Protein AF-A0A2T6DWT0-F1 (afdb_monomer_lite)

pLDDT: mean 90.92, std 6.54, range [60.0, 96.75]

Radius of gyration: 16.99 Å; chains: 1; bounding box: 35×37×43 Å

Secondary structure (DSSP, 8-state):
--TT--HHHHHHHHHHHHHHHHTTSSTTTHHHHHHHHHHHHHHHTT-SHHHHHHHHTT--TTTTSSSTTTTT--HHHHHHHGGGS-HHHHHHHHHHHHHTT--HHHHHHHHHHHHH-

Structure (mmCIF, N/CA/C/O backbone):
data_AF-A0A2T6DWT0-F1
#
_entry.id   AF-A0A2T6DWT0-F1
#
loop_
_atom_site.group_PDB
_atom_site.id
_atom_site.type_symbol
_atom_site.label_atom_id
_atom_site.label_alt_id
_atom_site.label_comp_id
_atom_site.label_asym_id
_atom_site.label_entity_id
_atom_site.label_seq_id
_atom_site.pdbx_PDB_ins_code
_atom_site.Cartn_x
_atom_site.Cartn_y
_atom_site.Cartn_z
_atom_site.occupancy
_atom_site.B_iso_or_equiv
_atom_site.auth_seq_id
_atom_site.auth_comp_id
_atom_site.auth_asym_id
_atom_site.auth_atom_id
_atom_site.pdbx_PDB_model_num
ATOM 1 N N . MET A 1 1 ? 8.085 -13.331 -18.594 1.00 60.00 1 MET A N 1
ATOM 2 C CA . MET A 1 1 ? 6.686 -13.278 -18.100 1.00 60.00 1 MET A CA 1
ATOM 3 C C . MET A 1 1 ? 6.524 -14.141 -16.845 1.00 60.00 1 MET A C 1
ATOM 5 O O . MET A 1 1 ? 7.002 -15.274 -16.852 1.00 60.00 1 MET A O 1
ATOM 9 N N . PRO A 1 2 ? 5.904 -13.645 -15.758 1.00 66.31 2 PRO A N 1
ATOM 10 C CA . PRO A 1 2 ? 5.753 -14.415 -14.524 1.00 66.31 2 PRO A CA 1
ATOM 11 C C . PRO A 1 2 ? 4.755 -15.565 -14.708 1.00 66.31 2 PRO A C 1
ATOM 13 O O . PRO A 1 2 ? 3.603 -15.336 -15.071 1.00 66.31 2 PRO A O 1
ATOM 16 N N . ARG A 1 3 ? 5.173 -16.806 -14.438 1.00 66.31 3 ARG A N 1
ATOM 17 C CA . ARG A 1 3 ? 4.286 -17.980 -14.506 1.00 66.31 3 ARG A CA 1
ATOM 18 C C . ARG A 1 3 ? 3.138 -17.852 -13.488 1.00 66.31 3 ARG A C 1
ATOM 20 O O . ARG A 1 3 ? 3.347 -17.375 -12.365 1.00 66.31 3 ARG A O 1
ATOM 27 N N . ARG A 1 4 ? 1.935 -18.301 -13.880 1.00 67.94 4 ARG A N 1
ATOM 28 C CA . ARG A 1 4 ? 0.700 -18.286 -13.059 1.00 67.94 4 ARG A CA 1
ATOM 29 C C . ARG A 1 4 ? 0.305 -16.886 -12.553 1.00 67.94 4 ARG A C 1
ATOM 31 O O . ARG A 1 4 ? -0.229 -16.743 -11.452 1.00 67.94 4 ARG A O 1
ATOM 38 N N . ALA A 1 5 ? 0.636 -15.842 -13.311 1.00 73.50 5 ALA A N 1
ATOM 39 C CA . ALA A 1 5 ? 0.174 -14.489 -13.034 1.00 73.50 5 ALA A CA 1
ATOM 40 C C . ALA A 1 5 ? -1.336 -14.379 -13.308 1.00 73.50 5 ALA A C 1
ATOM 42 O O . ALA A 1 5 ? -1.871 -15.072 -14.166 1.00 73.50 5 ALA A O 1
ATOM 43 N N . SER A 1 6 ? -2.039 -13.520 -12.569 1.00 82.88 6 SER A N 1
ATOM 44 C CA . SER A 1 6 ? -3.418 -13.173 -12.928 1.00 82.88 6 SER A CA 1
ATOM 45 C C . SER A 1 6 ? -3.427 -12.307 -14.197 1.00 82.88 6 SER A C 1
ATOM 47 O O . SER A 1 6 ? -2.444 -11.594 -14.431 1.00 82.88 6 SER A O 1
ATOM 49 N N . PRO A 1 7 ? -4.536 -12.253 -14.963 1.00 88.44 7 PRO A N 1
ATOM 50 C CA . PRO A 1 7 ? -4.632 -11.405 -16.158 1.00 88.44 7 PRO A CA 1
ATOM 51 C C . PRO A 1 7 ? -4.236 -9.940 -15.907 1.00 88.44 7 PRO A C 1
ATOM 53 O O . PRO A 1 7 ? -3.621 -9.290 -16.750 1.00 88.44 7 PRO A O 1
ATOM 56 N N . LYS A 1 8 ? -4.520 -9.425 -14.703 1.00 88.62 8 LYS A N 1
ATOM 57 C CA . LYS A 1 8 ? -4.091 -8.096 -14.244 1.00 88.62 8 LYS A CA 1
ATOM 58 C C . LYS A 1 8 ? -2.563 -7.951 -14.222 1.00 88.62 8 LYS A C 1
ATOM 60 O O . LYS A 1 8 ? -2.035 -6.971 -14.736 1.00 88.62 8 LYS A O 1
ATOM 65 N N . ARG A 1 9 ? -1.854 -8.919 -13.635 1.00 91.56 9 ARG A N 1
ATOM 66 C CA . ARG A 1 9 ? -0.387 -8.898 -13.498 1.00 91.56 9 ARG A CA 1
ATOM 67 C C . ARG A 1 9 ? 0.328 -9.148 -14.823 1.00 91.56 9 ARG A C 1
ATOM 69 O O . ARG A 1 9 ? 1.429 -8.647 -15.022 1.00 91.56 9 ARG A O 1
ATOM 76 N N . GLU A 1 10 ? -0.303 -9.876 -15.738 1.00 90.06 10 GLU A N 1
ATOM 77 C CA . GLU A 1 10 ? 0.197 -10.040 -17.104 1.00 90.06 10 GLU A CA 1
ATOM 78 C C . GLU A 1 10 ? 0.160 -8.735 -17.902 1.00 90.06 10 GLU A C 1
ATOM 80 O O . GLU A 1 10 ? 1.144 -8.392 -18.558 1.00 90.06 10 GLU A O 1
ATOM 85 N N . ARG A 1 11 ? -0.951 -7.988 -17.825 1.00 92.38 11 ARG A N 1
ATOM 86 C CA . ARG A 1 11 ? -1.062 -6.660 -18.449 1.00 92.38 11 ARG A CA 1
ATOM 87 C C . ARG A 1 11 ? -0.021 -5.701 -17.883 1.00 92.38 11 ARG A C 1
ATOM 89 O O . ARG A 1 11 ? 0.726 -5.097 -18.639 1.00 92.38 11 ARG A O 1
ATOM 96 N N . GLU A 1 12 ? 0.094 -5.661 -16.562 1.00 91.88 12 GLU A N 1
ATOM 97 C CA . GLU A 1 12 ? 1.063 -4.822 -15.858 1.00 91.88 12 GLU A CA 1
ATOM 98 C C . GLU A 1 12 ? 2.516 -5.138 -16.250 1.00 91.88 12 GLU A C 1
ATOM 100 O O . GLU A 1 12 ? 3.316 -4.229 -16.457 1.00 91.88 12 GLU A O 1
ATOM 105 N N . TYR A 1 13 ? 2.862 -6.422 -16.395 1.00 94.19 13 TYR A N 1
ATOM 106 C CA . TYR A 1 13 ? 4.174 -6.835 -16.896 1.00 94.19 13 TYR A CA 1
ATOM 107 C C . TYR A 1 13 ? 4.443 -6.258 -18.293 1.00 94.19 13 TYR A C 1
ATOM 109 O O . TYR A 1 13 ? 5.495 -5.662 -18.513 1.00 94.19 13 TYR A O 1
ATOM 117 N N . LYS A 1 14 ? 3.483 -6.393 -19.219 1.00 94.69 14 LYS A N 1
ATOM 118 C CA . LYS A 1 14 ? 3.610 -5.879 -20.592 1.00 94.69 14 LYS A CA 1
ATOM 119 C C . LYS A 1 14 ? 3.755 -4.356 -20.619 1.00 94.69 14 LYS A C 1
ATOM 121 O O . LYS A 1 14 ? 4.603 -3.846 -21.347 1.00 94.69 14 LYS A O 1
ATOM 126 N N . GLU A 1 15 ? 2.974 -3.644 -19.808 1.00 95.94 15 GLU A N 1
ATOM 127 C CA . GLU A 1 15 ? 3.056 -2.184 -19.676 1.00 95.94 15 GLU A CA 1
ATOM 128 C C . GLU A 1 15 ? 4.423 -1.734 -19.148 1.00 95.94 15 GLU A C 1
ATOM 130 O O . GLU A 1 15 ? 5.031 -0.827 -19.716 1.00 95.94 15 GLU A O 1
ATOM 135 N N . LEU A 1 16 ? 4.938 -2.386 -18.099 1.00 94.75 16 LEU A N 1
ATOM 136 C CA . LEU A 1 16 ? 6.253 -2.071 -17.534 1.00 94.75 16 LEU A CA 1
ATOM 137 C C . LEU A 1 16 ? 7.377 -2.347 -18.532 1.00 94.75 16 LEU A C 1
ATOM 139 O O . LEU A 1 16 ? 8.207 -1.467 -18.751 1.00 94.75 16 LEU A O 1
ATOM 143 N N . THR A 1 17 ? 7.381 -3.519 -19.173 1.00 93.75 17 THR A N 1
ATOM 144 C CA . THR A 1 17 ? 8.363 -3.845 -20.215 1.00 93.75 17 THR A CA 1
ATOM 145 C C . THR A 1 17 ? 8.323 -2.811 -21.342 1.00 93.75 17 THR A C 1
ATOM 147 O O . THR A 1 17 ? 9.366 -2.275 -21.713 1.00 93.75 17 THR A O 1
ATOM 150 N N . GLY A 1 18 ? 7.138 -2.507 -21.887 1.00 95.44 18 GLY A N 1
ATOM 151 C CA . GLY A 1 18 ? 6.989 -1.551 -22.989 1.00 95.44 18 GLY A CA 1
ATOM 152 C C . GLY A 1 18 ? 7.466 -0.150 -22.610 1.00 95.44 18 GLY A C 1
ATOM 153 O O . GLY A 1 18 ? 8.198 0.488 -23.367 1.00 95.44 18 GLY A O 1
ATOM 154 N N . ARG A 1 19 ? 7.129 0.299 -21.396 1.00 96.31 19 ARG A N 1
ATOM 155 C CA . ARG A 1 19 ? 7.595 1.575 -20.854 1.00 96.31 19 ARG A CA 1
ATOM 156 C C . ARG A 1 19 ? 9.113 1.611 -20.691 1.00 96.31 19 ARG A C 1
ATOM 158 O O . ARG A 1 19 ? 9.732 2.578 -21.116 1.00 96.31 19 ARG A O 1
ATOM 165 N N . PHE A 1 20 ? 9.720 0.584 -20.101 1.00 96.75 20 PHE A N 1
ATOM 166 C CA . PHE A 1 20 ? 11.168 0.551 -19.878 1.00 96.75 20 PHE A CA 1
ATOM 167 C C . PHE A 1 20 ? 11.964 0.497 -21.179 1.00 96.75 20 PHE A C 1
ATOM 169 O O . PHE A 1 20 ? 13.006 1.145 -21.250 1.00 96.75 20 PHE A O 1
ATOM 176 N N . LYS A 1 21 ? 11.447 -0.200 -22.202 1.00 94.75 21 LYS A N 1
ATOM 177 C CA . LYS A 1 21 ? 12.025 -0.206 -23.553 1.00 94.75 21 LYS A CA 1
ATOM 178 C C . LYS A 1 21 ? 11.958 1.185 -24.181 1.00 94.75 21 LYS A C 1
ATOM 180 O O . LYS A 1 21 ? 12.967 1.674 -24.667 1.00 94.75 21 LYS A O 1
ATOM 185 N N . LYS A 1 22 ? 10.802 1.857 -24.097 1.00 96.50 22 LYS A N 1
ATOM 186 C CA . LYS A 1 22 ? 10.629 3.228 -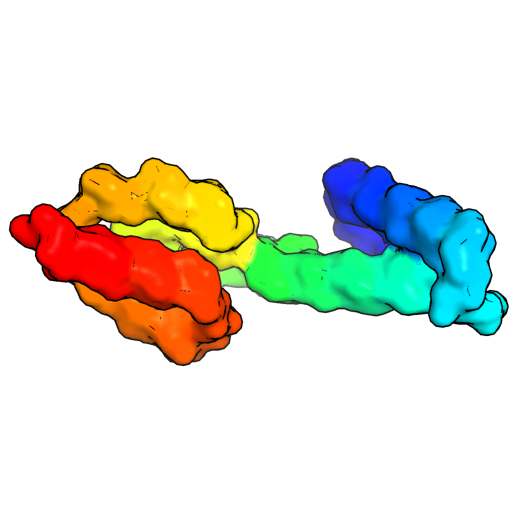24.608 1.00 96.50 22 LYS A CA 1
ATOM 187 C C . LYS A 1 22 ? 11.529 4.245 -23.895 1.00 96.50 22 LYS A C 1
ATOM 189 O O . LYS A 1 22 ? 12.066 5.137 -24.534 1.00 96.50 22 LYS A O 1
ATOM 194 N N . GLU A 1 23 ? 11.662 4.130 -22.576 1.00 95.62 23 GLU A N 1
ATOM 195 C CA . GLU A 1 23 ? 12.470 5.040 -21.752 1.00 95.62 23 GLU A CA 1
ATOM 196 C C . GLU A 1 23 ? 13.971 4.681 -21.745 1.00 95.62 23 GLU A C 1
ATOM 198 O O . GLU A 1 23 ? 14.742 5.399 -21.115 1.00 95.62 23 GLU A O 1
ATOM 203 N N . HIS A 1 24 ? 14.395 3.569 -22.369 1.00 93.75 24 HIS A N 1
ATOM 204 C CA . HIS A 1 24 ? 15.757 3.010 -22.262 1.00 93.75 24 HIS A CA 1
ATOM 205 C C . HIS A 1 24 ? 16.288 2.947 -20.816 1.00 93.75 24 HIS A C 1
ATOM 207 O O . HIS A 1 24 ? 17.476 3.104 -20.544 1.00 93.75 24 HIS A O 1
ATOM 213 N N . ARG A 1 25 ? 15.391 2.710 -19.854 1.00 90.81 25 ARG A N 1
ATOM 214 C CA . ARG A 1 25 ? 15.694 2.847 -18.422 1.00 90.81 25 ARG A CA 1
ATOM 215 C C . ARG A 1 25 ? 16.527 1.689 -17.870 1.00 90.81 25 ARG A C 1
ATOM 217 O O . ARG A 1 25 ? 17.248 1.860 -16.890 1.00 90.81 25 ARG A O 1
ATOM 224 N N . TYR A 1 26 ? 16.399 0.509 -18.478 1.00 92.75 26 TYR A N 1
ATOM 225 C CA . TYR A 1 26 ? 17.050 -0.731 -18.050 1.00 92.75 26 TYR A CA 1
ATOM 226 C C . TYR A 1 26 ? 17.542 -1.537 -19.261 1.00 92.75 26 TYR A C 1
ATOM 228 O O . TYR A 1 26 ? 17.050 -2.647 -19.462 1.00 92.75 26 TYR A O 1
ATOM 236 N N . PRO A 1 27 ? 18.482 -1.002 -20.060 1.00 92.94 27 PRO A N 1
ATOM 237 C CA . PRO A 1 27 ? 18.886 -1.598 -21.331 1.00 92.94 27 PRO A CA 1
ATOM 238 C C . PRO A 1 27 ? 19.296 -3.066 -21.163 1.00 92.94 27 PRO A C 1
ATOM 240 O O . PRO A 1 27 ? 20.178 -3.386 -20.363 1.00 92.94 27 PRO A O 1
ATOM 243 N N . GLY A 1 28 ? 18.611 -3.958 -21.882 1.00 93.19 28 GLY A N 1
ATOM 244 C CA . GLY A 1 28 ? 18.862 -5.404 -21.876 1.00 93.19 28 GLY A CA 1
ATOM 245 C C . GLY A 1 28 ? 18.324 -6.157 -20.652 1.00 93.19 28 GLY A C 1
ATOM 246 O O . GLY A 1 28 ? 18.486 -7.372 -20.565 1.00 93.19 28 GLY A O 1
ATOM 247 N N . ARG A 1 29 ? 17.683 -5.465 -19.700 1.00 95.25 29 ARG A N 1
ATOM 248 C CA . ARG A 1 29 ? 17.102 -6.044 -18.471 1.00 95.25 29 ARG A CA 1
ATOM 249 C C . ARG A 1 29 ? 15.653 -5.628 -18.230 1.00 95.25 29 ARG A C 1
ATOM 251 O O . ARG A 1 29 ? 15.107 -5.892 -17.161 1.00 95.25 29 ARG A O 1
ATOM 258 N N . GLU A 1 30 ? 14.999 -4.995 -19.195 1.00 94.44 30 GLU A N 1
ATOM 259 C CA . GLU A 1 30 ? 13.646 -4.452 -19.051 1.00 94.44 30 GLU A CA 1
ATOM 260 C C . GLU A 1 30 ? 12.648 -5.528 -18.620 1.00 94.44 30 GLU A C 1
ATOM 262 O O . GLU A 1 30 ? 11.867 -5.329 -17.689 1.00 94.44 30 GLU A O 1
ATOM 267 N N . ASP A 1 31 ? 12.720 -6.690 -19.267 1.00 92.62 31 ASP A N 1
ATOM 268 C CA . ASP A 1 31 ? 11.849 -7.831 -19.008 1.00 92.62 31 ASP A CA 1
ATOM 269 C C . ASP A 1 31 ? 12.108 -8.470 -17.632 1.00 92.62 31 ASP A C 1
ATOM 271 O O . ASP A 1 31 ? 11.167 -8.820 -16.914 1.00 92.62 31 ASP A O 1
ATOM 275 N N . GLU A 1 32 ? 13.371 -8.573 -17.215 1.00 94.38 32 GLU A N 1
ATOM 276 C CA . GLU A 1 32 ? 13.737 -9.082 -15.889 1.00 94.38 32 GLU A CA 1
ATOM 277 C C . GLU A 1 32 ? 13.231 -8.146 -14.785 1.00 94.38 32 GLU A C 1
ATOM 279 O O . GLU A 1 32 ? 12.571 -8.579 -13.834 1.00 94.38 32 GLU A O 1
ATOM 284 N N . VAL A 1 33 ? 13.488 -6.845 -14.934 1.00 95.12 33 VAL A N 1
ATOM 285 C CA . VAL A 1 33 ? 13.093 -5.827 -13.958 1.00 95.12 33 VAL A CA 1
ATOM 286 C C . VAL A 1 33 ? 11.570 -5.743 -13.864 1.00 95.12 33 VAL A C 1
ATOM 288 O O . VAL A 1 33 ? 11.027 -5.731 -12.755 1.00 95.12 33 VAL A O 1
ATOM 291 N N . ALA A 1 34 ? 10.856 -5.772 -14.992 1.00 94.31 34 ALA A N 1
ATOM 292 C CA . ALA A 1 34 ? 9.397 -5.824 -15.005 1.00 94.31 34 ALA A CA 1
ATOM 293 C C . ALA A 1 3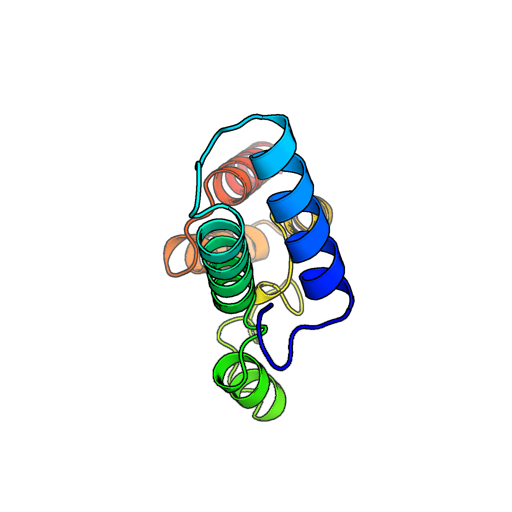4 ? 8.866 -7.075 -14.283 1.00 94.31 34 ALA A C 1
ATOM 295 O O . ALA A 1 34 ? 7.980 -6.968 -13.430 1.00 94.31 34 ALA A O 1
ATOM 296 N N . ALA A 1 35 ? 9.436 -8.259 -14.546 1.00 93.94 35 ALA A N 1
ATOM 297 C CA . ALA A 1 35 ? 9.046 -9.491 -13.857 1.00 93.94 35 ALA A CA 1
ATOM 298 C C . ALA A 1 35 ? 9.298 -9.409 -12.345 1.00 93.94 35 ALA A C 1
ATOM 300 O O . ALA A 1 35 ? 8.438 -9.808 -11.554 1.00 93.94 35 ALA A O 1
ATOM 301 N N . ARG A 1 36 ? 10.445 -8.859 -11.932 1.00 94.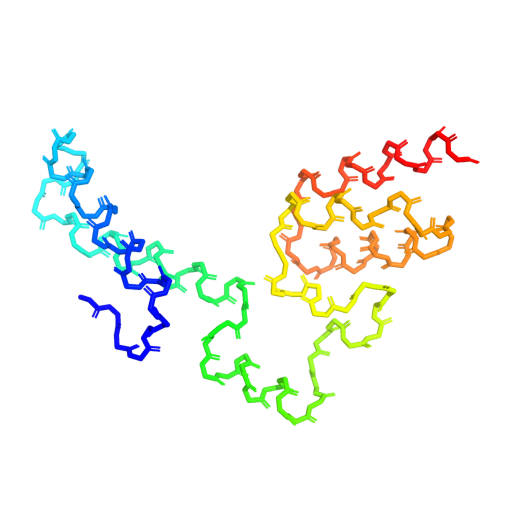00 36 ARG A N 1
ATOM 302 C CA . ARG A 1 36 ? 10.802 -8.670 -10.522 1.00 94.00 36 ARG A CA 1
ATOM 303 C C . ARG A 1 36 ? 9.829 -7.730 -9.815 1.00 94.00 36 ARG A C 1
ATOM 305 O O . ARG A 1 36 ? 9.362 -8.060 -8.726 1.00 94.00 36 ARG A O 1
ATOM 312 N N . ILE A 1 37 ? 9.477 -6.604 -10.436 1.00 94.06 37 ILE A N 1
ATOM 313 C CA . ILE A 1 37 ? 8.502 -5.646 -9.891 1.00 94.06 37 ILE A CA 1
ATOM 314 C C . ILE A 1 37 ? 7.132 -6.310 -9.722 1.00 94.06 37 ILE A C 1
ATOM 316 O O . ILE A 1 37 ? 6.518 -6.199 -8.659 1.00 94.06 37 ILE A O 1
ATOM 320 N N . VAL A 1 38 ? 6.663 -7.042 -10.734 1.00 93.56 38 VAL A N 1
ATOM 321 C CA . VAL A 1 38 ? 5.366 -7.731 -10.679 1.00 93.56 38 VAL A CA 1
ATOM 322 C C . VAL A 1 38 ? 5.362 -8.824 -9.610 1.00 93.56 38 VAL A C 1
ATOM 324 O O . VAL A 1 38 ? 4.414 -8.910 -8.832 1.00 93.56 38 VAL A O 1
ATOM 327 N N . ASN A 1 39 ? 6.420 -9.631 -9.509 1.00 92.06 39 ASN A N 1
ATOM 328 C CA . ASN A 1 39 ? 6.531 -10.662 -8.475 1.00 92.06 39 ASN A CA 1
ATOM 329 C C . ASN A 1 39 ? 6.572 -10.064 -7.068 1.00 92.06 39 ASN A C 1
ATOM 331 O O . ASN A 1 39 ? 5.895 -10.573 -6.174 1.00 92.06 39 ASN A O 1
ATOM 335 N N . LYS A 1 40 ? 7.290 -8.950 -6.885 1.00 92.00 40 LYS A N 1
ATOM 336 C CA . LYS A 1 40 ? 7.299 -8.221 -5.616 1.00 92.00 40 LYS A CA 1
ATOM 337 C C . LYS A 1 40 ? 5.893 -7.750 -5.247 1.00 92.00 40 LYS A C 1
ATOM 339 O O . LYS A 1 40 ? 5.431 -8.020 -4.144 1.00 92.00 40 LYS A O 1
ATOM 344 N N . ARG A 1 41 ? 5.160 -7.161 -6.197 1.00 91.50 41 ARG A N 1
ATOM 345 C CA . ARG A 1 41 ? 3.762 -6.759 -5.983 1.00 91.50 41 ARG A CA 1
ATOM 346 C C . ARG A 1 41 ? 2.867 -7.956 -5.657 1.00 91.50 41 ARG A C 1
ATOM 348 O O . ARG A 1 41 ? 2.083 -7.874 -4.721 1.00 91.50 41 ARG A O 1
ATOM 355 N N . ARG A 1 42 ? 2.995 -9.083 -6.363 1.00 91.75 42 ARG A N 1
ATOM 356 C CA . ARG A 1 42 ? 2.238 -10.308 -6.044 1.00 91.75 42 ARG A CA 1
ATOM 357 C C . ARG A 1 42 ? 2.478 -10.760 -4.609 1.00 91.75 42 ARG A C 1
ATOM 359 O O . ARG A 1 42 ? 1.522 -11.079 -3.915 1.00 91.75 42 ARG A O 1
ATOM 366 N N . GLN A 1 43 ? 3.733 -10.776 -4.170 1.00 89.81 43 GLN A N 1
ATOM 367 C CA . GLN A 1 43 ? 4.088 -11.132 -2.799 1.00 89.81 43 GLN A CA 1
ATOM 368 C C . GLN A 1 43 ? 3.474 -10.153 -1.798 1.00 89.81 43 GLN A C 1
ATOM 370 O O . GLN A 1 43 ? 2.829 -10.584 -0.844 1.00 89.81 43 GLN A O 1
ATOM 375 N N . ASP A 1 44 ? 3.623 -8.851 -2.042 1.00 88.94 44 ASP A N 1
ATOM 376 C CA . ASP A 1 44 ? 3.103 -7.825 -1.147 1.00 88.94 44 ASP A CA 1
ATOM 377 C C . ASP A 1 44 ? 1.580 -7.939 -1.015 1.00 88.94 44 ASP A C 1
ATOM 379 O O . ASP A 1 44 ? 1.059 -7.769 0.079 1.00 88.94 44 ASP A O 1
ATOM 383 N N . TYR A 1 45 ? 0.855 -8.274 -2.084 1.00 89.25 45 TYR A N 1
ATOM 384 C CA . TYR A 1 45 ? -0.605 -8.433 -2.077 1.00 89.25 45 TYR A CA 1
ATOM 385 C C . TYR A 1 45 ? -1.088 -9.871 -1.843 1.00 89.25 45 TYR A C 1
ATOM 387 O O . TYR A 1 45 ? -2.243 -10.157 -2.128 1.00 89.25 45 TYR A O 1
ATOM 395 N N . GLY A 1 46 ? -0.242 -10.789 -1.360 1.00 88.75 46 GLY A N 1
ATOM 396 C CA . GLY A 1 46 ? -0.659 -12.168 -1.053 1.00 88.75 46 GLY A CA 1
ATOM 397 C C . GLY A 1 46 ? -1.107 -12.994 -2.269 1.00 88.75 46 GLY A C 1
ATOM 398 O O . GLY A 1 46 ? -1.676 -14.066 -2.125 1.00 88.75 46 GLY A O 1
ATOM 399 N N . GLU A 1 47 ? -0.827 -12.539 -3.490 1.00 89.31 47 GLU A N 1
ATOM 400 C CA . GLU A 1 47 ? -1.259 -13.187 -4.737 1.00 89.31 47 GLU A CA 1
ATOM 401 C C . GLU A 1 47 ? -0.363 -14.370 -5.146 1.00 89.31 47 GLU A C 1
ATOM 403 O O . GLU A 1 47 ? -0.540 -14.968 -6.217 1.00 89.31 47 GLU A O 1
ATOM 408 N N . THR A 1 48 ? 0.652 -14.676 -4.342 1.00 90.00 48 THR A N 1
ATOM 409 C CA . THR A 1 48 ? 1.497 -15.858 -4.508 1.00 90.00 48 THR A CA 1
ATOM 410 C C . THR A 1 48 ? 0.756 -17.103 -4.023 1.00 90.00 48 THR A C 1
ATOM 412 O O . THR A 1 48 ? -0.148 -17.018 -3.198 1.00 90.00 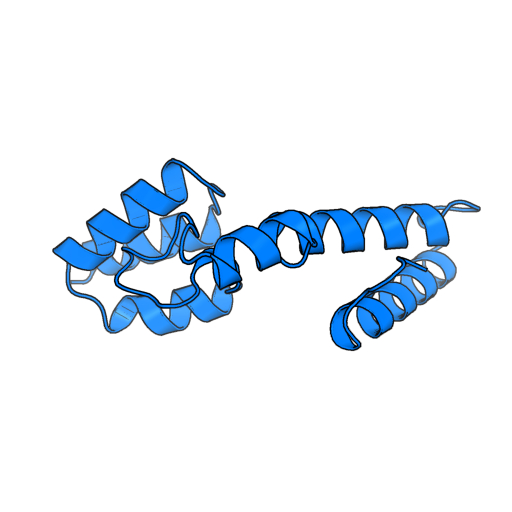48 THR A O 1
ATOM 415 N N . GLU A 1 49 ? 1.144 -18.278 -4.520 1.00 87.88 49 GLU A N 1
ATOM 416 C CA . GLU A 1 49 ? 0.562 -19.558 -4.087 1.00 87.88 49 GLU A CA 1
ATOM 417 C C . GLU A 1 49 ? 0.523 -19.742 -2.558 1.00 87.88 49 GLU A C 1
ATOM 419 O O . GLU A 1 49 ? -0.547 -20.071 -2.050 1.00 87.88 49 GLU A O 1
ATOM 424 N N . PRO A 1 50 ? 1.602 -19.478 -1.787 1.00 88.44 50 PRO A N 1
ATOM 425 C CA . PRO A 1 50 ? 1.532 -19.583 -0.331 1.00 88.44 50 PRO A CA 1
ATOM 426 C C . PRO A 1 50 ? 0.591 -18.553 0.306 1.00 88.44 50 PRO A C 1
ATOM 428 O O . PRO A 1 50 ? -0.031 -18.869 1.314 1.00 88.44 50 PRO A O 1
ATOM 431 N N . GLY A 1 51 ? 0.471 -17.344 -0.259 1.00 87.12 51 GLY A N 1
ATOM 432 C CA . GLY A 1 51 ? -0.493 -16.342 0.209 1.00 87.12 51 GLY A CA 1
ATOM 433 C C . GLY A 1 51 ? -1.922 -16.853 0.041 1.00 87.12 51 GLY A C 1
ATOM 434 O O . GLY A 1 51 ? -2.616 -17.078 1.026 1.00 87.12 51 GLY A O 1
ATOM 435 N N . LYS A 1 52 ? -2.279 -17.229 -1.190 1.00 88.56 52 LYS A N 1
ATOM 436 C CA . LYS A 1 52 ? -3.589 -17.811 -1.513 1.00 88.56 52 LYS A CA 1
ATOM 437 C C . LYS A 1 52 ? -3.908 -19.073 -0.716 1.00 88.56 52 LYS A C 1
ATOM 439 O O . LYS A 1 52 ? -5.064 -19.316 -0.386 1.00 88.56 52 LYS A O 1
ATOM 444 N N . ALA A 1 53 ? -2.912 -19.915 -0.441 1.00 90.06 53 ALA A N 1
ATOM 445 C CA . ALA A 1 53 ? -3.100 -21.110 0.374 1.00 90.06 53 ALA A CA 1
ATOM 446 C C . ALA A 1 53 ? -3.468 -20.753 1.822 1.00 90.06 53 ALA A C 1
ATOM 448 O O . ALA A 1 53 ? -4.365 -21.379 2.385 1.00 90.06 53 ALA A O 1
ATOM 449 N N . LYS A 1 54 ? -2.832 -19.726 2.407 1.00 90.19 54 LYS A N 1
ATOM 450 C CA . LYS A 1 54 ? -3.212 -19.202 3.729 1.00 90.19 54 LYS A CA 1
ATOM 451 C C . LYS A 1 54 ? -4.627 -18.634 3.713 1.00 90.19 54 LYS A C 1
ATOM 453 O O . LYS A 1 54 ? -5.377 -18.926 4.640 1.00 90.19 54 LYS A O 1
ATOM 458 N N . ASP A 1 55 ? -5.007 -17.936 2.645 1.00 88.75 55 ASP A N 1
ATOM 459 C CA . ASP A 1 55 ? -6.359 -17.387 2.484 1.00 88.75 55 ASP A CA 1
ATOM 460 C C . ASP A 1 55 ? -7.424 -18.477 2.422 1.00 88.75 55 ASP A C 1
ATOM 462 O O . ASP A 1 55 ? -8.374 -18.471 3.204 1.00 88.75 55 ASP A O 1
ATOM 466 N N . ARG A 1 56 ? -7.216 -19.491 1.578 1.00 89.19 56 ARG A N 1
ATOM 467 C CA . ARG A 1 56 ? -8.115 -20.652 1.487 1.00 89.19 56 ARG A CA 1
ATOM 468 C C . ARG A 1 56 ? -8.199 -21.437 2.793 1.00 89.19 56 ARG A C 1
ATOM 470 O O . ARG A 1 56 ? -9.267 -21.925 3.139 1.00 89.19 56 ARG A O 1
ATOM 477 N N . ALA A 1 57 ? -7.089 -21.547 3.523 1.00 91.62 57 ALA A N 1
ATOM 478 C CA . ALA A 1 57 ? -7.052 -22.186 4.836 1.00 91.62 57 ALA A CA 1
ATOM 479 C C . ALA A 1 57 ? -7.634 -21.301 5.953 1.00 91.62 57 ALA A C 1
ATOM 481 O O . ALA A 1 57 ? -7.697 -21.736 7.103 1.00 91.62 57 ALA A O 1
ATOM 482 N N . GLY A 1 58 ? -8.016 -20.055 5.651 1.00 88.75 58 GLY A N 1
ATOM 483 C CA . GLY A 1 58 ? -8.547 -19.124 6.635 1.00 88.75 58 GLY A CA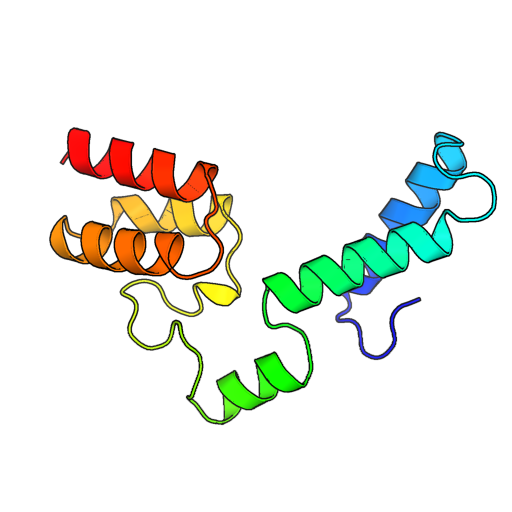 1
ATOM 484 C C . GLY A 1 58 ? -7.523 -18.646 7.667 1.00 88.75 58 GLY A C 1
ATOM 485 O O . GLY A 1 58 ? -7.904 -18.240 8.765 1.00 88.75 58 GLY A O 1
ATOM 486 N N . LYS A 1 59 ? -6.235 -18.721 7.326 1.00 88.94 59 LYS A N 1
ATOM 487 C CA . LYS A 1 59 ? -5.084 -18.348 8.161 1.00 88.94 59 LYS A CA 1
ATOM 488 C C . LYS A 1 59 ? -4.429 -17.047 7.688 1.00 88.94 59 LYS A C 1
ATOM 490 O O . LYS A 1 59 ? -3.248 -16.820 7.959 1.00 88.94 59 LYS A O 1
ATOM 495 N N . SER A 1 60 ? -5.154 -16.221 6.938 1.00 87.56 60 SER A N 1
ATOM 496 C CA . SER A 1 60 ? -4.660 -14.912 6.519 1.00 87.56 60 SER A CA 1
ATOM 497 C C . SER A 1 60 ? -4.444 -14.021 7.738 1.00 87.56 60 SER A C 1
ATOM 499 O O . SER A 1 60 ? -5.298 -13.991 8.631 1.00 87.56 60 SER A O 1
ATOM 501 N N . PRO A 1 61 ? -3.326 -13.284 7.793 1.00 86.94 61 PRO A N 1
ATOM 502 C CA . PRO A 1 61 ? -3.019 -12.413 8.922 1.00 86.94 61 PRO A CA 1
ATOM 503 C C . PRO A 1 61 ? -4.041 -11.275 9.091 1.00 86.94 61 PRO A C 1
ATOM 505 O O . PRO A 1 61 ? -4.208 -10.759 10.192 1.00 86.94 61 PRO A O 1
ATOM 508 N N . ASP A 1 62 ? -4.760 -10.904 8.031 1.00 90.75 62 ASP A N 1
ATOM 509 C CA . ASP A 1 62 ? -5.745 -9.823 8.003 1.00 90.75 62 ASP A CA 1
ATOM 510 C C . ASP A 1 62 ? -7.183 -10.242 8.353 1.00 90.75 62 ASP A C 1
ATOM 512 O O . ASP A 1 62 ? -8.054 -9.380 8.457 1.00 90.75 62 ASP A O 1
ATOM 516 N N . ARG A 1 63 ? -7.456 -11.531 8.593 1.00 87.44 63 ARG A N 1
ATOM 517 C CA . ARG A 1 63 ? -8.823 -12.051 8.800 1.00 87.44 63 ARG A CA 1
ATOM 518 C C . ARG A 1 63 ? -9.563 -11.450 10.002 1.00 87.44 63 ARG A C 1
ATOM 520 O O . ARG A 1 63 ? -10.786 -11.482 10.055 1.00 87.44 63 ARG A O 1
ATOM 527 N N . GLY A 1 64 ? -8.827 -10.925 10.979 1.00 86.44 64 GLY A N 1
ATOM 528 C CA . GLY A 1 64 ? -9.380 -10.276 12.169 1.00 86.44 64 GLY A CA 1
ATOM 529 C C . GLY A 1 64 ? -9.554 -8.763 12.039 1.00 86.44 64 GLY A C 1
ATOM 530 O O . GLY A 1 64 ? -9.827 -8.109 13.045 1.00 86.44 64 GLY A O 1
ATOM 531 N N . LEU A 1 65 ? -9.324 -8.177 10.864 1.00 92.38 65 LEU A N 1
ATOM 532 C CA . LEU A 1 65 ? -9.392 -6.730 10.699 1.00 92.38 65 LEU A CA 1
ATOM 533 C C . LEU A 1 65 ? -10.813 -6.241 10.401 1.00 92.38 65 LEU A C 1
ATOM 535 O O . LEU A 1 65 ? -11.578 -6.931 9.737 1.00 92.38 65 LEU A O 1
ATOM 539 N N . PRO A 1 66 ? -11.145 -5.000 10.806 1.00 93.38 66 PRO A N 1
ATOM 540 C CA . PRO A 1 66 ? -12.400 -4.340 10.431 1.00 93.38 66 PRO A CA 1
ATOM 541 C C . PRO A 1 66 ? -12.581 -4.120 8.919 1.00 93.38 66 PRO A C 1
ATOM 543 O O . PRO A 1 66 ? -13.662 -3.748 8.472 1.00 93.38 66 PRO A O 1
ATOM 546 N N . ILE A 1 67 ? -11.518 -4.300 8.131 1.00 92.94 67 ILE A N 1
ATOM 547 C CA . ILE A 1 67 ? -11.536 -4.204 6.674 1.00 92.94 67 ILE A CA 1
ATOM 548 C C . ILE A 1 67 ? -11.241 -5.594 6.114 1.00 92.94 67 ILE A C 1
ATOM 550 O O . ILE A 1 67 ? -10.155 -6.128 6.334 1.00 92.94 67 ILE A O 1
ATOM 554 N N . ASN A 1 68 ? -12.189 -6.139 5.357 1.00 91.88 68 ASN A N 1
ATOM 555 C CA . ASN A 1 68 ? -12.035 -7.431 4.690 1.00 91.88 68 ASN A CA 1
ATOM 556 C C . ASN A 1 68 ? -10.920 -7.394 3.638 1.00 91.88 68 ASN A C 1
ATOM 558 O O . ASN A 1 68 ? -10.733 -6.378 2.959 1.00 91.88 68 ASN A O 1
ATOM 562 N N . ASP A 1 69 ? -10.213 -8.518 3.495 1.00 90.12 69 ASP A N 1
ATOM 563 C CA . ASP A 1 69 ? -9.172 -8.739 2.481 1.00 90.12 69 ASP A CA 1
ATOM 564 C C . ASP A 1 69 ? -8.100 -7.634 2.454 1.00 90.12 69 ASP A C 1
ATOM 566 O O . ASP A 1 69 ? -7.544 -7.286 1.406 1.00 90.12 69 ASP A O 1
ATOM 570 N N . TYR A 1 70 ? -7.816 -7.031 3.610 1.00 93.19 70 TYR A N 1
ATOM 571 C CA . TYR A 1 70 ? -6.934 -5.878 3.756 1.00 93.19 70 TYR A CA 1
ATOM 572 C C . TYR A 1 70 ? -5.535 -6.097 3.150 1.00 93.19 70 TYR A C 1
ATOM 574 O O . TYR A 1 70 ? -4.928 -5.177 2.580 1.00 93.19 70 TYR A O 1
ATOM 582 N N . GLN A 1 71 ? -5.008 -7.323 3.218 1.00 91.75 71 GLN A N 1
ATOM 583 C CA . GLN A 1 71 ? -3.742 -7.705 2.600 1.00 91.75 71 GLN A CA 1
ATOM 584 C C . GLN A 1 71 ? -3.792 -7.588 1.069 1.00 91.75 71 GLN A C 1
ATOM 586 O O . GLN A 1 71 ? -2.764 -7.307 0.449 1.00 91.75 71 GLN A O 1
ATOM 591 N N . HIS A 1 72 ? -4.955 -7.706 0.446 1.00 91.31 72 HIS A N 1
ATOM 592 C CA . HIS A 1 72 ? -5.122 -7.618 -1.004 1.00 91.31 72 HIS A CA 1
ATOM 593 C C . HIS A 1 72 ? -5.478 -6.203 -1.485 1.00 91.31 72 HIS A C 1
ATOM 595 O O . HIS A 1 72 ? -5.346 -5.896 -2.672 1.00 91.31 72 HIS A O 1
ATOM 601 N N . LEU A 1 73 ? -5.865 -5.305 -0.576 1.00 93.00 73 LEU A N 1
ATOM 602 C CA . LEU A 1 73 ? -6.231 -3.931 -0.913 1.00 93.00 73 LEU A CA 1
ATOM 603 C C . LEU A 1 73 ? -5.015 -3.025 -1.086 1.00 93.00 73 LEU A C 1
ATOM 605 O O . LEU A 1 73 ? -4.068 -3.070 -0.305 1.00 93.00 73 LEU A O 1
ATOM 609 N N . THR A 1 74 ? -5.072 -2.127 -2.068 1.00 91.62 74 THR A N 1
ATOM 610 C CA . THR A 1 74 ? -4.111 -1.029 -2.282 1.00 91.62 74 THR A CA 1
ATOM 611 C C . THR A 1 74 ? -4.315 0.115 -1.282 1.00 91.62 74 THR A C 1
ATOM 613 O O . THR A 1 74 ? -5.394 0.269 -0.713 1.00 91.62 74 THR A O 1
ATOM 616 N N . ALA A 1 75 ? -3.303 0.967 -1.076 1.00 90.81 75 ALA A N 1
ATOM 617 C CA . ALA A 1 75 ? -3.421 2.117 -0.167 1.00 90.81 75 ALA A CA 1
ATOM 618 C C . ALA A 1 75 ? -4.599 3.071 -0.498 1.00 90.81 75 ALA A C 1
ATOM 620 O O . ALA A 1 75 ? -5.274 3.527 0.429 1.00 90.81 75 ALA A O 1
ATOM 621 N N . PRO A 1 76 ? -4.924 3.357 -1.777 1.00 92.81 76 PRO A N 1
ATOM 622 C CA . PRO A 1 76 ? -6.131 4.110 -2.115 1.00 92.81 76 PRO A CA 1
ATOM 623 C C . PRO A 1 76 ? -7.430 3.392 -1.737 1.00 92.81 76 PRO A C 1
ATOM 625 O O . PRO A 1 76 ? -8.336 4.043 -1.229 1.00 92.81 76 PRO A O 1
ATOM 628 N N . GLN A 1 77 ? -7.522 2.074 -1.955 1.00 94.12 77 GLN A N 1
ATOM 629 C CA . GLN A 1 77 ? -8.709 1.283 -1.600 1.00 94.12 77 GLN A CA 1
ATOM 630 C C . GLN A 1 77 ? -8.924 1.247 -0.086 1.00 94.12 77 GLN A C 1
ATOM 632 O O . GLN A 1 77 ? -10.028 1.535 0.366 1.00 94.12 77 GLN A O 1
ATOM 637 N N . VAL A 1 78 ? -7.861 0.994 0.688 1.00 94.19 78 VAL A N 1
ATOM 638 C CA . VAL A 1 78 ? -7.899 1.078 2.157 1.00 94.19 78 VAL A CA 1
ATOM 639 C C . VAL A 1 78 ? -8.369 2.464 2.588 1.00 94.19 78 VAL A C 1
ATOM 641 O O . VAL A 1 78 ? -9.311 2.580 3.361 1.00 94.19 78 VAL A O 1
ATOM 644 N N . GLY A 1 79 ? -7.786 3.523 2.018 1.00 93.25 79 GLY A N 1
ATOM 645 C CA . GLY A 1 79 ? -8.146 4.900 2.354 1.00 93.25 79 GLY A CA 1
ATOM 646 C C . GLY A 1 79 ? -9.617 5.260 2.119 1.00 93.25 79 GLY A C 1
ATOM 647 O O . GLY A 1 79 ? -10.118 6.146 2.797 1.00 93.25 79 GLY A O 1
ATOM 648 N N . ARG A 1 80 ? -10.318 4.583 1.198 1.00 94.44 80 ARG A N 1
ATOM 649 C CA . ARG A 1 80 ? -11.769 4.759 0.991 1.00 94.44 80 ARG A CA 1
ATOM 650 C C . ARG A 1 80 ? -12.613 4.054 2.058 1.00 94.44 80 ARG A C 1
ATOM 652 O O . ARG A 1 80 ? -13.761 4.435 2.258 1.00 94.44 80 ARG A O 1
ATOM 659 N N . ALA A 1 81 ? -12.068 3.028 2.708 1.00 93.75 81 ALA A N 1
ATOM 660 C CA . ALA A 1 81 ? -12.739 2.291 3.774 1.00 93.75 81 ALA A CA 1
ATOM 661 C C . ALA A 1 81 ? -12.559 2.955 5.150 1.00 93.75 81 ALA A C 1
ATOM 663 O O . ALA A 1 81 ? -13.474 2.889 5.963 1.00 93.75 81 ALA A O 1
ATOM 664 N N . LEU A 1 82 ? -11.425 3.632 5.391 1.00 93.69 82 LEU A N 1
ATOM 665 C CA . LEU A 1 82 ? -11.093 4.237 6.692 1.00 93.69 82 LEU A CA 1
ATOM 666 C C . LEU A 1 82 ? -12.182 5.152 7.289 1.00 93.69 82 LEU A C 1
ATOM 668 O O . LEU A 1 82 ? -12.446 5.003 8.476 1.00 93.69 82 LEU A O 1
ATOM 672 N N . PRO A 1 83 ? -12.856 6.046 6.534 1.00 93.31 83 PRO A N 1
ATOM 673 C CA . PRO A 1 83 ? -13.854 6.953 7.115 1.00 93.31 83 PRO A CA 1
ATOM 674 C C . PRO A 1 83 ? -15.111 6.254 7.652 1.00 93.31 83 PRO A C 1
ATOM 676 O O . PRO A 1 83 ? -15.911 6.876 8.336 1.00 93.31 83 PRO A O 1
ATOM 679 N N . LYS A 1 84 ? -15.322 4.977 7.309 1.00 92.50 84 LYS A N 1
ATOM 680 C CA . LYS A 1 84 ? -16.468 4.181 7.773 1.00 92.50 84 LYS A CA 1
ATOM 681 C C . LYS A 1 84 ? -16.183 3.437 9.081 1.00 92.50 84 LYS A C 1
ATOM 683 O O . LYS A 1 84 ? -17.051 2.715 9.558 1.00 92.50 84 LYS A O 1
ATOM 688 N N . LEU A 1 85 ? -14.965 3.550 9.608 1.00 94.12 85 LEU A N 1
ATOM 689 C CA . LEU A 1 85 ? -14.513 2.831 10.793 1.00 94.12 85 LEU A CA 1
ATOM 690 C C . LEU A 1 85 ? -14.611 3.701 12.046 1.00 94.12 85 LEU A C 1
ATOM 692 O O . LEU A 1 85 ? -14.398 4.910 11.993 1.00 94.12 85 LEU A O 1
ATOM 696 N N . SER A 1 86 ? -14.868 3.067 13.190 1.00 94.56 86 SER A N 1
ATOM 697 C CA . SER A 1 86 ? -14.776 3.718 14.500 1.00 94.56 86 SER A CA 1
ATOM 698 C C . SER A 1 86 ? -13.318 3.987 14.902 1.00 94.56 86 SER A C 1
ATOM 700 O O . SER A 1 86 ? -12.387 3.388 14.359 1.00 94.56 86 SER A O 1
ATOM 702 N N . LYS A 1 87 ? -13.096 4.845 15.910 1.00 93.88 87 LYS A N 1
ATOM 703 C CA . LYS A 1 87 ? -11.750 5.125 16.453 1.00 93.88 87 LYS A CA 1
ATOM 704 C C . LYS A 1 87 ? -11.016 3.852 16.881 1.00 93.88 87 LYS A C 1
ATOM 706 O O . LYS A 1 87 ? -9.861 3.651 16.520 1.00 93.88 87 LYS A O 1
ATOM 711 N N . GLU A 1 88 ? -11.699 2.954 17.585 1.00 93.88 88 GLU A N 1
ATOM 712 C CA . GLU A 1 88 ? -11.137 1.668 18.019 1.00 93.88 88 GLU A CA 1
ATOM 713 C C . GLU A 1 88 ? -10.734 0.789 16.828 1.00 93.88 88 GLU A C 1
ATOM 715 O O . GLU A 1 88 ? -9.647 0.206 16.799 1.00 93.88 88 GLU A O 1
ATOM 720 N N . GLN A 1 89 ? -11.585 0.737 15.799 1.00 95.06 89 GLN A N 1
ATOM 721 C CA . GLN A 1 89 ? -11.297 0.008 14.567 1.00 95.06 89 GLN A CA 1
ATOM 722 C C . GLN A 1 89 ? -10.098 0.614 13.825 1.00 95.06 89 GLN A C 1
ATOM 724 O O . GLN A 1 89 ? -9.244 -0.131 13.341 1.00 95.06 89 GLN A O 1
ATOM 729 N N . LEU A 1 90 ? -9.985 1.945 13.780 1.00 95.56 90 LEU A N 1
ATOM 730 C CA . LEU A 1 90 ? -8.837 2.650 13.208 1.00 95.56 90 LEU A CA 1
ATOM 731 C C . LEU A 1 90 ? -7.537 2.330 13.958 1.00 95.56 90 LEU A C 1
ATOM 733 O O . LEU A 1 90 ? -6.530 2.043 13.310 1.00 95.56 90 LEU A O 1
ATOM 737 N N . HIS A 1 91 ? -7.551 2.293 15.295 1.00 95.12 91 HIS A N 1
ATOM 738 C CA . HIS A 1 91 ? -6.390 1.872 16.088 1.00 95.12 91 HIS A CA 1
ATOM 739 C C . HIS A 1 91 ? -5.976 0.429 15.781 1.00 95.12 91 HIS A C 1
ATOM 741 O O . HIS A 1 91 ? -4.794 0.167 15.562 1.00 95.12 91 HIS A O 1
ATOM 747 N N . ARG A 1 92 ? -6.936 -0.497 15.671 1.00 94.62 92 ARG A N 1
ATOM 748 C CA . ARG A 1 92 ? -6.653 -1.898 15.318 1.00 94.62 92 ARG A CA 1
ATOM 749 C C . ARG A 1 92 ? -6.002 -2.026 13.940 1.00 94.62 92 ARG A C 1
ATOM 751 O O . ARG A 1 92 ? -5.021 -2.754 13.784 1.00 94.62 92 ARG A O 1
ATOM 758 N N . VAL A 1 93 ? -6.520 -1.299 12.947 1.00 94.88 93 VAL A N 1
ATOM 759 C CA . VAL A 1 93 ? -5.935 -1.259 11.597 1.00 94.88 93 VAL A CA 1
ATOM 760 C C . VAL A 1 93 ? -4.547 -0.611 11.621 1.00 94.88 93 VAL A C 1
ATOM 762 O O . VAL A 1 93 ? -3.642 -1.110 10.955 1.00 94.88 93 VAL A O 1
ATOM 765 N N . LYS A 1 94 ? -4.339 0.444 12.422 1.00 94.94 94 LYS A N 1
ATOM 766 C CA . LYS A 1 94 ? -3.032 1.096 12.593 1.00 94.94 94 LYS A CA 1
ATOM 767 C C . LYS A 1 94 ? -1.983 0.130 13.139 1.00 94.94 94 LYS A C 1
ATOM 769 O O . LYS A 1 94 ? -0.933 -0.020 12.518 1.00 94.94 94 LYS A O 1
ATOM 774 N N . SER A 1 95 ? -2.278 -0.558 14.245 1.00 94.50 95 SER A N 1
ATOM 775 C CA . SER A 1 95 ? -1.366 -1.539 14.848 1.00 94.50 95 SER A CA 1
ATOM 776 C C . SER A 1 95 ? -1.024 -2.664 13.873 1.00 94.50 95 SER A C 1
ATOM 778 O O . SER A 1 95 ? 0.138 -3.051 13.751 1.00 94.50 95 SER A O 1
ATOM 780 N N . TYR A 1 96 ? -2.017 -3.150 13.121 1.00 94.56 96 TYR A N 1
ATOM 781 C CA . TYR A 1 96 ? -1.775 -4.141 12.080 1.00 94.56 96 TYR A CA 1
ATOM 782 C C . TYR A 1 96 ? -0.858 -3.608 10.977 1.00 94.56 96 TYR A C 1
ATOM 784 O O . TYR A 1 96 ? 0.118 -4.267 10.626 1.00 94.56 96 TYR A O 1
ATOM 792 N N . GLU A 1 97 ? -1.137 -2.422 10.432 1.00 94.38 97 GLU A N 1
ATOM 793 C CA . GLU A 1 97 ? -0.346 -1.853 9.338 1.00 94.38 97 GLU A CA 1
ATOM 794 C C . GLU A 1 97 ? 1.111 -1.626 9.757 1.00 94.38 97 GLU A C 1
ATOM 796 O O . GLU A 1 97 ? 2.012 -1.947 8.982 1.00 94.38 97 GLU A O 1
ATOM 801 N N . GLN A 1 98 ? 1.347 -1.147 10.983 1.00 94.12 98 GLN A N 1
ATOM 802 C CA . GLN A 1 98 ? 2.689 -0.951 11.541 1.00 94.12 98 GLN A CA 1
ATOM 803 C C . GLN A 1 98 ? 3.468 -2.266 11.683 1.00 94.12 98 GLN A C 1
ATOM 805 O O . GLN A 1 98 ? 4.655 -2.297 11.371 1.00 94.12 98 GLN A O 1
ATOM 810 N N . GLY A 1 99 ? 2.808 -3.347 12.112 1.00 90.12 99 GLY A N 1
ATOM 811 C CA . GLY A 1 99 ? 3.433 -4.667 12.269 1.00 90.12 99 GLY A CA 1
ATOM 812 C C . GLY A 1 99 ? 3.592 -5.467 10.972 1.00 90.12 99 GLY A C 1
ATOM 813 O O . GLY A 1 99 ? 4.242 -6.509 10.977 1.00 90.12 99 GLY A O 1
ATOM 814 N N . HIS A 1 100 ? 2.994 -5.009 9.868 1.00 89.69 100 HIS A N 1
ATOM 815 C CA . HIS A 1 100 ? 2.995 -5.728 8.594 1.00 89.69 100 HIS A CA 1
ATOM 816 C C . HIS A 1 100 ? 3.659 -4.910 7.485 1.00 89.69 100 HIS A C 1
ATOM 818 O O . HIS A 1 100 ? 4.880 -4.873 7.367 1.00 89.69 100 HIS A O 1
ATOM 824 N N . LYS A 1 101 ? 2.866 -4.296 6.602 1.00 86.75 101 LYS A N 1
ATOM 825 C CA . LYS A 1 101 ? 3.383 -3.691 5.367 1.00 86.75 101 LYS A CA 1
ATOM 826 C C . LYS A 1 101 ? 3.946 -2.286 5.559 1.00 86.75 101 LYS A C 1
ATOM 828 O O . LYS A 1 101 ? 4.633 -1.808 4.659 1.00 86.75 101 LYS A O 1
ATOM 833 N N . GLY A 1 102 ? 3.635 -1.617 6.670 1.00 90.38 102 GLY A N 1
ATOM 834 C CA . GLY A 1 102 ? 4.172 -0.302 7.013 1.00 90.38 102 GLY A CA 1
ATOM 835 C C . GLY A 1 102 ? 3.929 0.770 5.947 1.00 90.38 102 GLY A C 1
ATOM 836 O O . GLY A 1 102 ? 4.787 1.625 5.719 1.00 90.38 102 GLY A O 1
ATOM 837 N N . ARG A 1 103 ? 2.797 0.730 5.230 1.00 93.62 103 ARG A N 1
ATOM 838 C CA . ARG A 1 103 ? 2.506 1.688 4.157 1.00 93.62 103 ARG A CA 1
ATOM 839 C C . ARG A 1 103 ? 2.289 3.076 4.752 1.00 93.62 103 ARG A C 1
ATOM 841 O O . ARG A 1 103 ? 1.221 3.367 5.287 1.00 93.62 103 ARG A O 1
ATOM 848 N N . LYS A 1 104 ? 3.270 3.961 4.558 1.00 93.81 104 LYS A N 1
ATOM 849 C CA . LYS A 1 104 ? 3.238 5.356 5.036 1.00 93.81 104 LYS A CA 1
ATOM 850 C C . LYS A 1 104 ? 1.928 6.075 4.702 1.00 93.81 104 LYS A C 1
ATOM 852 O O . LYS A 1 104 ? 1.262 6.581 5.591 1.00 93.81 104 LYS A O 1
ATOM 857 N N . THR A 1 105 ? 1.490 5.991 3.446 1.00 93.81 105 THR A N 1
ATOM 858 C CA . THR A 1 105 ? 0.252 6.638 2.977 1.00 93.81 105 THR A CA 1
ATOM 859 C C . THR A 1 105 ? -1.021 6.125 3.646 1.00 93.81 105 THR A C 1
ATOM 861 O O . THR A 1 105 ? -2.029 6.827 3.650 1.00 93.81 105 THR A O 1
ATOM 864 N N . VAL A 1 106 ? -1.025 4.895 4.165 1.00 94.69 106 VAL A N 1
ATOM 865 C CA . VAL A 1 106 ? -2.162 4.369 4.928 1.00 94.69 106 VAL A CA 1
ATOM 866 C C . VAL A 1 106 ? -2.098 4.869 6.364 1.00 94.69 106 VAL A C 1
ATOM 868 O O . VAL A 1 106 ? -3.103 5.368 6.856 1.00 94.69 106 VAL A O 1
ATOM 871 N N . LEU A 1 107 ? -0.925 4.798 6.997 1.00 95.75 107 LEU A N 1
ATOM 872 C CA . LEU A 1 107 ? -0.710 5.293 8.360 1.00 95.75 107 LEU A CA 1
ATOM 873 C C . LEU A 1 107 ? -1.070 6.778 8.486 1.00 95.75 107 LEU A C 1
ATOM 875 O O . LEU A 1 107 ? -1.884 7.127 9.330 1.00 95.75 107 LEU A O 1
ATOM 879 N N . GLU A 1 108 ? -0.582 7.619 7.573 1.00 95.69 108 GLU A N 1
ATOM 880 C CA . GLU A 1 108 ? -0.899 9.055 7.530 1.00 95.69 108 GLU A CA 1
ATOM 881 C C . GLU A 1 108 ? -2.406 9.315 7.401 1.00 95.69 108 GLU A C 1
ATOM 883 O O . GLU A 1 10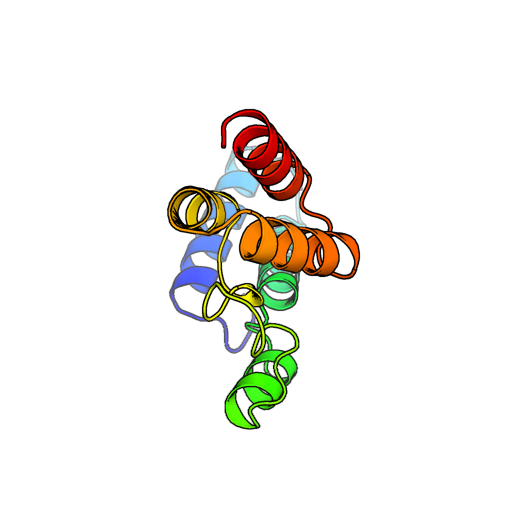8 ? -2.957 10.212 8.039 1.00 95.69 108 GLU A O 1
ATOM 888 N N . LYS A 1 109 ? -3.106 8.519 6.582 1.00 95.00 109 LYS A N 1
ATOM 889 C CA . LYS A 1 109 ? -4.561 8.642 6.442 1.00 95.00 109 LYS A CA 1
ATOM 890 C C . LYS A 1 109 ? -5.290 8.217 7.708 1.00 95.00 109 LYS A C 1
ATOM 892 O O . LYS A 1 109 ? -6.267 8.868 8.056 1.00 95.00 109 LYS A O 1
ATOM 897 N N . ILE A 1 110 ? -4.848 7.149 8.369 1.00 95.19 110 ILE A N 1
ATOM 898 C CA . ILE A 1 110 ? -5.428 6.716 9.644 1.00 95.19 110 ILE A CA 1
ATOM 899 C C . ILE A 1 110 ? -5.222 7.802 10.700 1.00 95.19 110 ILE A C 1
ATOM 901 O O . ILE A 1 110 ? -6.182 8.176 11.364 1.00 95.19 110 ILE A O 1
ATOM 905 N N . ASP A 1 111 ? -4.014 8.357 10.798 1.00 94.81 111 ASP A N 1
ATOM 906 C CA . ASP A 1 111 ? -3.694 9.427 11.745 1.00 94.81 111 ASP A CA 1
ATOM 907 C C . ASP A 1 111 ? -4.562 10.665 11.508 1.00 94.81 111 ASP A C 1
ATOM 909 O O . ASP A 1 111 ? -5.145 11.200 12.448 1.00 94.81 111 ASP A O 1
ATOM 913 N N . ARG A 1 112 ? -4.757 11.058 10.245 1.00 94.88 112 ARG A N 1
ATOM 914 C CA . ARG A 1 112 ? -5.679 12.144 9.891 1.00 94.88 112 ARG A CA 1
ATOM 915 C C . ARG A 1 112 ? -7.125 11.848 10.302 1.00 94.88 112 ARG A C 1
ATOM 917 O O . ARG A 1 112 ? -7.812 12.746 10.779 1.00 94.88 112 ARG A O 1
ATOM 924 N N . GLN A 1 113 ? -7.605 10.618 10.107 1.00 93.12 113 GLN A N 1
ATOM 925 C CA . GLN A 1 113 ? -8.960 10.233 10.524 1.00 93.12 113 GLN A CA 1
ATOM 926 C C . GLN A 1 113 ? -9.106 10.250 12.050 1.00 93.12 113 GLN A C 1
ATOM 928 O O . GLN A 1 113 ? -10.105 10.753 12.549 1.00 93.12 113 GLN A O 1
ATOM 933 N N . LEU A 1 114 ? -8.092 9.793 12.790 1.00 92.56 114 LEU A N 1
ATOM 934 C CA . LEU A 1 114 ? -8.076 9.840 14.257 1.00 92.56 114 LEU A CA 1
ATOM 935 C C . LEU A 1 114 ? -8.044 11.270 14.816 1.00 92.56 114 LEU A C 1
ATOM 937 O O . LEU A 1 114 ? -8.546 11.489 15.910 1.00 92.56 114 LEU A O 1
ATOM 941 N N . GLN A 1 115 ? -7.469 12.229 14.085 1.00 90.19 115 GLN A N 1
ATOM 942 C CA . GLN A 1 115 ? -7.487 13.651 14.453 1.00 90.19 115 GLN A CA 1
ATOM 943 C C . GLN A 1 115 ? -8.820 14.345 14.142 1.00 90.19 115 GLN A C 1
ATOM 945 O O . GLN A 1 115 ? -9.127 15.366 14.749 1.00 90.19 115 GLN A O 1
ATOM 950 N N . THR A 1 116 ? -9.572 13.839 13.160 1.00 82.50 116 THR A N 1
ATOM 951 C CA . THR A 1 116 ? -10.817 14.469 12.684 1.00 82.50 116 THR A CA 1
ATOM 952 C C . THR A 1 116 ? -12.060 13.920 13.397 1.00 82.50 116 THR A C 1
ATOM 954 O O . THR A 1 116 ? -13.063 14.623 13.485 1.00 82.50 116 THR A O 1
ATOM 957 N N . ALA A 1 117 ? -12.013 12.669 13.869 1.00 60.81 117 ALA A N 1
ATOM 958 C CA . ALA A 1 117 ? -13.095 11.999 14.597 1.00 60.81 117 ALA A CA 1
ATOM 959 C C . ALA A 1 117 ? -13.071 12.335 16.090 1.00 60.81 117 ALA A C 1
ATOM 961 O O . ALA A 1 117 ? -14.128 12.219 16.748 1.00 60.81 117 ALA A O 1
#

Foldseek 3Di:
DDPPDDPVLVVQLVVQLVVCVVVVVPPPCSNVVSNVVSVVVCVQLLVDPVSVVCVVVVNHPCNPAPDPSVSNDDLVRLLVCLLVDDLVNLVVVLVVCVVGVVPPSNNVSSVVSNVVD

Sequence (117 aa):
MPRRASPKREREYKELTGRFKKEHRYPGREDEVAARIVNKRRQDYGETEPGKAKDRAGKSPDRGLPINDYQHLTAPQVGRALPKLSKEQLHRVKSYEQGHKGRKTVLEKIDRQLQTA